Protein AF-A0AAV3QDR9-F1 (afdb_monomer_lite)

Secondary structure (DSSP, 8-state):
----------SSPPB-SS-HHHHHHHHHHHHHHTT--GGGSPPPTTS-HHHHHHHHHHHHHHHGGGB-HHHHHHTTT--SHHHHHHHHHHHHTSHHHHHHHHHHHHHH----TTS-HHHHHHHHHHHHHH-

Radius of gyration: 17.27 Å; chains: 1; bounding box: 42×50×45 Å

Structure (mmCIF, N/CA/C/O backbone):
data_AF-A0AAV3QDR9-F1
#
_entry.id   AF-A0AAV3QDR9-F1
#
loop_
_atom_site.group_PDB
_atom_site.id
_atom_site.type_symbol
_atom_site.label_atom_id
_atom_site.label_alt_id
_atom_site.label_comp_id
_atom_site.label_asym_id
_atom_site.label_entity_id
_atom_site.label_seq_id
_atom_site.pdbx_PDB_ins_code
_atom_site.Cartn_x
_atom_site.Cartn_y
_atom_site.Cartn_z
_atom_site.occupancy
_atom_site.B_iso_or_equiv
_atom_site.auth_seq_id
_atom_site.auth_comp_id
_atom_site.auth_asym_id
_atom_site.auth_atom_id
_atom_site.pdbx_PDB_model_num
ATOM 1 N N . MET A 1 1 ? -14.428 -34.886 11.632 1.00 35.09 1 MET A N 1
ATOM 2 C CA . MET A 1 1 ? -13.089 -34.434 11.200 1.00 35.09 1 MET A CA 1
ATOM 3 C C . MET A 1 1 ? -13.296 -33.454 10.056 1.00 35.09 1 MET A C 1
ATOM 5 O O . MET A 1 1 ? -13.334 -33.869 8.908 1.00 35.09 1 MET A O 1
ATOM 9 N N . ALA A 1 2 ? -13.579 -32.189 10.371 1.00 35.78 2 ALA A N 1
ATOM 10 C CA . ALA A 1 2 ? -13.691 -31.137 9.366 1.00 35.78 2 ALA A CA 1
ATOM 11 C C . ALA A 1 2 ? -12.293 -30.547 9.184 1.00 35.78 2 ALA A C 1
ATOM 13 O O . ALA A 1 2 ? -11.679 -30.122 10.163 1.00 35.78 2 ALA A O 1
ATOM 14 N N . GLY A 1 3 ? -11.769 -30.623 7.962 1.00 39.19 3 GLY A N 1
ATOM 15 C CA . GLY A 1 3 ? -10.470 -30.068 7.621 1.00 39.19 3 GLY A CA 1
ATOM 16 C C . GLY A 1 3 ? -10.500 -28.562 7.818 1.00 39.19 3 GLY A C 1
ATOM 17 O O . GLY A 1 3 ? -11.234 -27.861 7.127 1.00 39.19 3 GLY A O 1
ATOM 18 N N . SER A 1 4 ? -9.713 -28.074 8.773 1.00 39.88 4 SER A N 1
ATOM 19 C CA . SER A 1 4 ? -9.315 -26.677 8.793 1.00 39.88 4 SER A CA 1
ATOM 20 C C . SER A 1 4 ? -8.508 -26.437 7.523 1.00 39.88 4 SER A C 1
ATOM 22 O O . SER A 1 4 ? -7.346 -26.845 7.437 1.00 39.88 4 SER A O 1
ATOM 24 N N . GLU A 1 5 ? -9.139 -25.823 6.524 1.00 38.47 5 GLU A N 1
ATOM 25 C CA . GLU A 1 5 ? -8.419 -25.115 5.475 1.00 38.47 5 GLU A CA 1
ATOM 26 C C . GLU A 1 5 ? -7.402 -24.239 6.196 1.00 38.47 5 GLU A C 1
ATOM 28 O O . GLU A 1 5 ? -7.763 -23.398 7.023 1.00 38.47 5 GLU A O 1
ATOM 33 N N . GLY A 1 6 ? -6.122 -24.552 5.995 1.00 33.53 6 GLY A N 1
ATOM 34 C CA . GLY A 1 6 ? -5.039 -23.840 6.638 1.00 33.53 6 GLY A CA 1
ATOM 35 C C . GLY A 1 6 ? -5.176 -22.380 6.259 1.00 33.53 6 GLY A C 1
ATOM 36 O O . GLY A 1 6 ? -4.912 -22.013 5.115 1.00 33.53 6 GLY A O 1
ATOM 37 N N . ILE A 1 7 ? -5.618 -21.558 7.210 1.00 41.16 7 ILE A N 1
ATOM 38 C CA . ILE A 1 7 ? -5.493 -20.116 7.106 1.00 41.16 7 ILE A CA 1
ATOM 39 C C . ILE A 1 7 ? -3.992 -19.895 6.989 1.00 41.16 7 ILE A C 1
ATOM 41 O O . ILE A 1 7 ? -3.257 -20.012 7.967 1.00 41.16 7 ILE A O 1
ATOM 45 N N . VAL A 1 8 ? -3.525 -19.667 5.764 1.00 41.97 8 VAL A N 1
ATOM 46 C CA . VAL A 1 8 ? -2.181 -19.170 5.521 1.00 41.97 8 VAL A CA 1
ATOM 47 C C . VAL A 1 8 ? -2.192 -17.768 6.109 1.00 41.97 8 VAL A C 1
ATOM 49 O O . VAL A 1 8 ? -2.593 -16.808 5.454 1.00 41.97 8 VAL A O 1
ATOM 52 N N . THR A 1 9 ? -1.847 -17.656 7.389 1.00 44.69 9 THR A N 1
ATOM 53 C CA . THR A 1 9 ? -1.552 -16.380 8.018 1.00 44.69 9 THR A CA 1
ATOM 54 C C . THR A 1 9 ? -0.339 -15.828 7.290 1.00 44.69 9 THR A C 1
ATOM 56 O O . THR A 1 9 ? 0.794 -16.274 7.476 1.00 44.69 9 THR A O 1
ATOM 59 N N . LEU A 1 10 ? -0.589 -14.890 6.378 1.00 58.81 10 LEU A N 1
ATOM 60 C CA . LEU A 1 10 ? 0.459 -14.019 5.876 1.00 58.81 10 LEU A CA 1
ATOM 61 C C . LEU A 1 10 ? 1.107 -13.371 7.103 1.00 58.81 10 LEU A C 1
ATOM 63 O O . LEU A 1 10 ? 0.407 -12.900 7.996 1.00 58.81 10 LEU A O 1
ATOM 67 N N . ALA A 1 11 ? 2.439 -13.390 7.165 1.00 73.81 11 ALA A N 1
ATOM 68 C CA . ALA A 1 11 ? 3.175 -12.775 8.271 1.00 73.81 11 ALA A CA 1
ATOM 69 C C . ALA A 1 11 ? 2.935 -11.255 8.355 1.00 73.81 11 ALA A C 1
ATOM 71 O O . ALA A 1 11 ? 3.198 -10.652 9.388 1.00 73.81 11 ALA A O 1
ATOM 72 N N . VAL A 1 12 ? 2.437 -10.656 7.270 1.00 86.56 12 VAL A N 1
ATOM 73 C CA . VAL A 1 12 ? 2.037 -9.253 7.194 1.00 86.56 12 VAL A CA 1
ATOM 74 C C . VAL A 1 12 ? 0.520 -9.171 7.296 1.00 86.56 12 VAL A C 1
ATOM 76 O O . VAL A 1 12 ? -0.198 -9.843 6.549 1.00 86.56 12 VAL A O 1
ATOM 79 N N . GLU A 1 13 ? 0.040 -8.337 8.214 1.00 88.88 13 GLU A N 1
ATOM 80 C CA . GLU A 1 13 ? -1.385 -8.066 8.362 1.00 88.88 13 GLU A CA 1
ATOM 81 C C . GLU A 1 13 ? -1.969 -7.411 7.104 1.00 88.88 13 GLU A C 1
ATOM 83 O O . GLU A 1 13 ? -1.281 -6.787 6.288 1.00 88.88 13 GLU A O 1
ATOM 88 N N . LYS A 1 14 ? -3.280 -7.576 6.927 1.00 93.69 14 LYS A N 1
ATOM 89 C CA . LYS A 1 14 ? -3.991 -6.983 5.800 1.00 93.69 14 LYS A CA 1
ATOM 90 C C . LYS A 1 14 ? -4.138 -5.477 6.021 1.00 93.69 14 LYS A C 1
ATOM 92 O O . LYS A 1 14 ? -4.811 -5.076 6.960 1.00 93.69 14 LYS A O 1
ATOM 97 N N . PHE A 1 15 ? -3.596 -4.666 5.118 1.00 94.19 15 PHE A N 1
ATOM 98 C CA . PHE A 1 15 ? -3.731 -3.213 5.155 1.00 94.19 15 PHE A CA 1
ATOM 99 C C . PHE A 1 15 ? -5.141 -2.770 4.791 1.00 94.19 15 PHE A C 1
ATOM 101 O O . PHE A 1 15 ? -5.648 -3.062 3.701 1.00 94.19 15 PHE A O 1
ATOM 108 N N . ASP A 1 16 ? -5.768 -2.026 5.687 1.00 90.56 16 ASP A N 1
ATOM 109 C CA . ASP A 1 16 ? -7.122 -1.507 5.535 1.00 90.56 16 ASP A CA 1
ATOM 110 C C . ASP A 1 16 ? -7.189 0.009 5.308 1.00 90.56 16 ASP A C 1
ATOM 112 O O . ASP A 1 16 ? -8.266 0.512 4.988 1.00 90.56 16 ASP A O 1
ATOM 116 N N . GLY A 1 17 ? -6.045 0.697 5.358 1.00 89.12 17 GLY A N 1
ATOM 117 C CA . GLY A 1 17 ? -5.944 2.148 5.224 1.00 89.12 17 GLY A CA 1
ATOM 118 C C . GLY A 1 17 ? -5.428 2.851 6.480 1.00 89.12 17 GLY A C 1
ATOM 119 O O . GLY A 1 17 ? -5.136 4.042 6.411 1.00 89.12 17 GLY A O 1
ATOM 120 N N . ILE A 1 18 ? -5.291 2.135 7.600 1.00 86.94 18 ILE A N 1
ATOM 121 C CA . ILE A 1 18 ? -4.798 2.677 8.870 1.00 86.94 18 ILE A CA 1
ATOM 122 C C . ILE A 1 18 ? -3.322 2.316 9.056 1.00 86.94 18 ILE A C 1
ATOM 124 O O . ILE A 1 18 ? -2.912 1.191 8.780 1.00 86.94 18 ILE A O 1
ATOM 128 N N . ASP A 1 19 ? -2.534 3.275 9.544 1.00 87.50 19 ASP A N 1
ATOM 129 C CA . ASP A 1 19 ? -1.124 3.096 9.914 1.00 87.50 19 ASP A CA 1
ATOM 130 C C . ASP A 1 19 ? -0.264 2.562 8.760 1.00 87.50 19 ASP A C 1
ATOM 132 O O . ASP A 1 19 ? 0.480 1.580 8.851 1.00 87.50 19 ASP A O 1
ATOM 136 N N . PHE A 1 20 ? -0.395 3.233 7.614 1.00 90.94 20 PHE A N 1
ATOM 137 C CA . PHE A 1 20 ? 0.372 2.897 6.423 1.00 90.94 20 PHE A CA 1
ATOM 138 C C . PHE A 1 20 ? 1.892 2.855 6.653 1.00 90.94 20 PHE A C 1
ATOM 140 O O . PHE A 1 20 ? 2.509 1.920 6.141 1.00 90.94 20 PHE A O 1
ATOM 147 N N . PRO A 1 21 ? 2.522 3.781 7.413 1.00 90.56 21 PRO A N 1
ATOM 148 C CA . PRO A 1 21 ? 3.956 3.702 7.686 1.00 90.56 21 PRO A CA 1
ATOM 149 C C . PRO A 1 21 ? 4.360 2.379 8.345 1.00 90.56 21 PRO A C 1
ATOM 151 O O . PRO A 1 21 ? 5.333 1.756 7.914 1.00 90.56 21 PRO A O 1
ATOM 154 N N . HIS A 1 22 ? 3.591 1.911 9.335 1.00 90.06 22 HIS A N 1
ATOM 155 C CA . HIS A 1 22 ? 3.848 0.627 9.978 1.00 90.06 22 HIS A CA 1
ATOM 156 C C . HIS A 1 22 ? 3.637 -0.545 9.015 1.00 90.06 22 HIS A C 1
ATOM 158 O O . HIS A 1 22 ? 4.505 -1.413 8.894 1.00 90.06 22 HIS A O 1
ATOM 164 N N . TRP A 1 23 ? 2.515 -0.564 8.288 1.00 94.81 23 TRP A N 1
ATOM 165 C CA . TRP A 1 23 ? 2.244 -1.641 7.336 1.00 94.81 23 TRP A CA 1
ATOM 166 C C . TRP A 1 23 ? 3.318 -1.729 6.245 1.00 94.81 23 TRP A C 1
ATOM 168 O O . TRP A 1 23 ? 3.789 -2.822 5.921 1.00 94.81 23 TRP A O 1
ATOM 178 N N . LYS A 1 24 ? 3.736 -0.581 5.702 1.00 95.38 24 LYS A N 1
ATOM 179 C CA . LYS A 1 24 ? 4.782 -0.481 4.682 1.00 95.38 24 LYS A CA 1
ATOM 180 C C . LYS A 1 24 ? 6.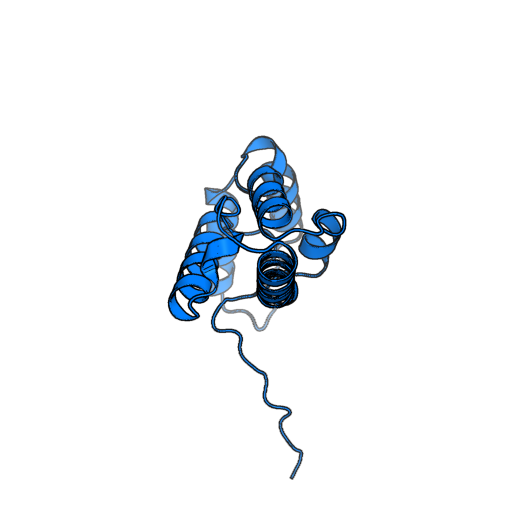097 -1.061 5.192 1.00 95.38 24 LYS A C 1
ATOM 182 O O . LYS A 1 24 ? 6.669 -1.904 4.509 1.00 95.38 24 LYS A O 1
ATOM 187 N N . MET A 1 25 ? 6.524 -0.686 6.399 1.00 94.69 25 MET A N 1
ATOM 188 C CA . MET A 1 25 ? 7.719 -1.240 7.046 1.00 94.69 25 MET A CA 1
ATOM 189 C C . MET A 1 25 ? 7.641 -2.772 7.151 1.00 94.69 25 MET A C 1
ATOM 191 O O . MET A 1 25 ? 8.538 -3.472 6.686 1.00 94.69 25 MET A O 1
ATOM 195 N N . CYS A 1 26 ? 6.535 -3.310 7.676 1.00 94.88 26 CYS A N 1
ATOM 196 C CA . CYS A 1 26 ? 6.335 -4.757 7.805 1.00 94.88 26 CYS A CA 1
ATOM 197 C C . CYS A 1 26 ? 6.351 -5.483 6.448 1.00 94.88 26 CYS A C 1
ATOM 199 O O . CYS A 1 26 ? 6.889 -6.588 6.330 1.00 94.88 26 CYS A O 1
ATOM 201 N N . MET A 1 27 ? 5.778 -4.872 5.407 1.00 95.94 27 MET A N 1
ATOM 202 C CA . MET A 1 27 ? 5.795 -5.421 4.051 1.00 95.94 27 MET A CA 1
ATOM 203 C C . MET A 1 27 ? 7.201 -5.409 3.437 1.00 95.94 27 MET A C 1
ATOM 205 O O . MET A 1 27 ? 7.615 -6.402 2.834 1.00 95.94 27 MET A O 1
ATOM 209 N N . GLU A 1 28 ? 7.946 -4.315 3.596 1.00 95.25 28 GLU A N 1
ATOM 210 C CA . GLU A 1 28 ? 9.322 -4.184 3.109 1.00 95.25 28 GLU A CA 1
ATOM 211 C C . GLU A 1 28 ? 10.246 -5.223 3.764 1.00 95.25 28 GLU A C 1
ATOM 213 O O . GLU A 1 28 ? 10.953 -5.946 3.052 1.00 95.25 28 GLU A O 1
ATOM 218 N N . ASP A 1 29 ? 10.163 -5.388 5.087 1.00 95.31 29 ASP A N 1
ATOM 219 C CA . ASP A 1 29 ? 10.915 -6.400 5.838 1.00 95.31 29 ASP A CA 1
ATOM 220 C C . ASP A 1 29 ? 10.552 -7.825 5.405 1.00 95.31 29 ASP A C 1
ATOM 222 O O . ASP A 1 29 ? 11.428 -8.678 5.205 1.00 95.31 29 ASP A O 1
ATOM 226 N N . TYR A 1 30 ? 9.261 -8.094 5.189 1.00 94.75 30 TYR A N 1
ATOM 227 C CA . TYR A 1 30 ? 8.796 -9.390 4.702 1.00 94.75 30 TYR A CA 1
ATOM 228 C C . TYR A 1 30 ? 9.363 -9.716 3.314 1.00 94.75 30 TYR A C 1
ATOM 230 O O . TYR A 1 30 ? 9.890 -10.813 3.090 1.00 94.75 30 TYR A O 1
ATOM 238 N N . LEU A 1 31 ? 9.305 -8.766 2.378 1.00 95.31 31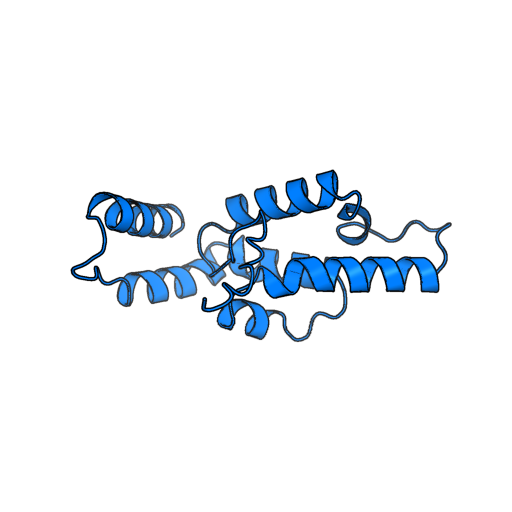 LEU A N 1
ATOM 239 C CA . LEU A 1 31 ? 9.864 -8.933 1.037 1.00 95.31 31 LEU A CA 1
ATOM 240 C C . LEU A 1 31 ? 11.384 -9.100 1.078 1.00 95.31 31 LEU A C 1
ATOM 242 O O . LEU A 1 31 ? 11.921 -9.943 0.353 1.00 95.31 31 LEU A O 1
ATOM 246 N N . TYR A 1 32 ? 12.079 -8.360 1.944 1.00 94.69 32 TYR A N 1
ATOM 247 C CA . TYR A 1 32 ? 13.516 -8.508 2.151 1.00 94.69 32 TYR A CA 1
ATOM 248 C C . TYR A 1 32 ? 13.872 -9.915 2.653 1.00 94.69 32 TYR A C 1
ATOM 250 O O . TYR A 1 32 ? 14.699 -10.597 2.041 1.00 94.69 32 TYR A O 1
ATOM 258 N N . GLY A 1 33 ? 13.174 -10.412 3.680 1.00 93.38 33 GLY A N 1
ATOM 259 C CA . GLY A 1 33 ? 13.355 -11.769 4.205 1.00 93.38 33 GLY A CA 1
ATOM 260 C C . GLY A 1 33 ? 13.092 -12.869 3.167 1.00 93.38 33 GLY A C 1
ATOM 261 O O . GLY A 1 33 ? 13.724 -13.927 3.194 1.00 93.38 33 GLY A O 1
ATOM 262 N N . LYS A 1 34 ? 12.207 -12.611 2.195 1.00 93.00 34 LYS A N 1
ATOM 263 C CA . LYS A 1 34 ? 11.924 -13.507 1.060 1.00 93.00 34 LYS A CA 1
ATOM 264 C C . LYS A 1 34 ? 12.841 -13.301 -0.152 1.00 93.00 34 LYS A C 1
ATOM 266 O O . LYS A 1 34 ? 12.708 -14.045 -1.120 1.00 93.00 34 LYS A O 1
ATOM 271 N N . LYS A 1 35 ? 13.780 -12.346 -0.111 1.00 94.31 35 LYS A N 1
ATOM 272 C CA . LYS A 1 35 ? 14.645 -11.943 -1.244 1.00 94.31 35 LYS A CA 1
ATOM 273 C C . LYS A 1 35 ? 13.853 -11.445 -2.465 1.00 94.31 35 LYS A C 1
ATOM 275 O O . LYS A 1 35 ? 14.272 -11.622 -3.608 1.00 94.31 35 LYS A O 1
ATOM 280 N N . LEU A 1 36 ? 12.708 -10.821 -2.206 1.00 95.06 36 LEU A N 1
ATOM 281 C CA . LEU A 1 36 ? 11.734 -10.324 -3.179 1.00 95.06 36 LEU A CA 1
ATOM 282 C C . LEU A 1 36 ? 11.616 -8.788 -3.171 1.00 95.06 36 LEU A C 1
ATOM 284 O O . LEU A 1 36 ? 10.669 -8.231 -3.704 1.00 95.06 36 LEU A O 1
ATOM 288 N N . ASN A 1 37 ? 12.576 -8.073 -2.590 1.00 93.56 37 ASN A N 1
ATOM 289 C CA . ASN A 1 37 ? 12.529 -6.616 -2.439 1.00 93.56 37 ASN A CA 1
ATOM 290 C C . ASN A 1 37 ? 12.948 -5.825 -3.695 1.00 93.56 37 ASN A C 1
ATOM 292 O O . ASN A 1 37 ? 12.684 -4.630 -3.773 1.00 93.56 37 ASN A O 1
ATOM 296 N N . LYS A 1 38 ? 13.607 -6.450 -4.683 1.00 94.75 38 LYS A N 1
ATOM 297 C CA . LYS A 1 38 ? 14.169 -5.722 -5.842 1.00 94.75 38 LYS A CA 1
ATOM 298 C C . LYS A 1 38 ? 13.140 -4.889 -6.629 1.00 94.75 38 LYS A C 1
ATOM 300 O O . LYS A 1 38 ? 13.472 -3.749 -6.939 1.00 94.75 38 LYS A O 1
ATOM 305 N N . PRO A 1 39 ? 11.921 -5.385 -6.927 1.00 95.69 39 PRO A N 1
ATOM 306 C CA . PRO A 1 39 ? 10.925 -4.621 -7.689 1.00 95.69 39 PRO A CA 1
ATOM 307 C C . PRO A 1 39 ? 10.333 -3.398 -6.975 1.00 95.69 39 PRO A C 1
ATOM 309 O O . PRO A 1 39 ? 9.562 -2.661 -7.585 1.00 95.69 39 PRO A O 1
ATOM 312 N N . LEU A 1 40 ? 10.683 -3.157 -5.705 1.00 94.19 40 LEU A N 1
ATOM 313 C CA . LEU A 1 40 ? 10.370 -1.896 -5.023 1.00 94.19 40 LEU A CA 1
ATOM 314 C C . LEU A 1 40 ? 11.210 -0.725 -5.568 1.00 94.19 40 LEU A C 1
ATOM 316 O O . LEU A 1 40 ? 10.808 0.430 -5.444 1.00 94.19 40 LEU A O 1
ATOM 320 N N . GLY A 1 41 ? 12.372 -1.019 -6.163 1.00 92.62 41 GLY A N 1
ATOM 321 C CA . GLY A 1 41 ? 13.275 -0.043 -6.770 1.00 92.62 41 GLY A CA 1
ATOM 322 C C . GLY A 1 41 ? 13.215 -0.022 -8.300 1.00 92.62 41 GLY A C 1
ATOM 323 O O . GLY A 1 41 ? 12.255 -0.474 -8.923 1.00 92.62 41 GLY A O 1
ATOM 324 N N . GLU A 1 42 ? 14.268 0.515 -8.915 1.00 93.25 42 GLU A N 1
ATOM 325 C CA . GLU A 1 42 ? 14.416 0.526 -10.373 1.00 93.25 42 GLU A CA 1
ATOM 326 C C . GLU A 1 42 ? 14.953 -0.802 -10.907 1.00 93.25 42 GLU A C 1
ATOM 328 O O . GLU A 1 42 ? 15.775 -1.471 -10.270 1.00 93.25 42 GLU A O 1
ATOM 333 N N . LYS A 1 43 ? 14.548 -1.143 -12.134 1.00 94.38 43 LYS A N 1
ATOM 334 C CA . LYS A 1 43 ? 15.156 -2.244 -12.879 1.00 94.38 43 LYS A CA 1
ATOM 335 C C . LYS A 1 43 ? 16.646 -1.943 -13.123 1.00 94.38 43 LYS A C 1
ATOM 337 O O . LYS A 1 43 ? 16.955 -0.912 -13.719 1.00 94.38 43 LYS A O 1
ATOM 342 N N . PRO A 1 44 ? 17.579 -2.843 -12.761 1.00 93.62 44 PRO A N 1
ATOM 343 C CA . PRO A 1 44 ? 18.983 -2.685 -13.129 1.00 93.62 44 PRO A CA 1
ATOM 344 C C . PRO A 1 44 ? 19.178 -2.754 -14.650 1.00 93.62 44 PRO A C 1
ATOM 346 O O . PRO A 1 44 ? 18.635 -3.651 -15.294 1.00 93.62 44 PRO A O 1
ATOM 349 N N . GLU A 1 45 ? 20.026 -1.888 -15.215 1.00 93.19 45 GLU A N 1
ATOM 350 C CA . GLU A 1 45 ? 20.280 -1.812 -16.669 1.00 93.19 45 GLU A CA 1
ATOM 351 C C . GLU A 1 45 ? 20.680 -3.156 -17.294 1.00 93.19 45 GLU A C 1
ATOM 353 O O . GLU A 1 45 ? 20.276 -3.489 -18.403 1.00 93.19 45 GLU A O 1
ATOM 358 N N . ARG A 1 46 ? 21.461 -3.959 -16.563 1.00 94.25 46 ARG A N 1
ATOM 359 C CA . ARG A 1 46 ? 21.980 -5.255 -17.033 1.00 94.25 46 ARG A CA 1
ATOM 360 C C . ARG A 1 46 ? 20.997 -6.417 -16.856 1.00 94.25 46 ARG A C 1
ATOM 362 O O . ARG A 1 46 ? 21.372 -7.566 -17.081 1.00 94.25 46 ARG A O 1
ATOM 369 N N . MET A 1 47 ? 19.783 -6.159 -16.373 1.00 95.12 47 MET A N 1
ATOM 370 C CA . MET A 1 47 ? 18.789 -7.198 -16.134 1.00 95.12 47 MET A CA 1
ATOM 371 C C . MET A 1 47 ? 17.936 -7.435 -17.379 1.00 95.12 47 MET A C 1
ATOM 373 O O . MET A 1 47 ? 17.488 -6.500 -18.034 1.00 95.12 47 MET A O 1
ATOM 377 N N . ASP A 1 48 ? 17.679 -8.701 -17.674 1.00 96.81 48 ASP A N 1
ATOM 378 C CA . ASP A 1 48 ? 16.764 -9.115 -18.736 1.00 96.81 48 ASP A CA 1
ATOM 379 C C . ASP A 1 48 ? 15.313 -8.686 -18.436 1.00 96.81 48 ASP A C 1
ATOM 381 O O . ASP A 1 48 ? 14.880 -8.722 -17.278 1.00 96.81 48 ASP A O 1
ATOM 385 N N . ASP A 1 49 ? 14.579 -8.264 -19.471 1.00 95.56 49 ASP A N 1
ATOM 386 C CA . ASP A 1 49 ? 13.197 -7.775 -19.357 1.00 95.56 49 ASP A CA 1
ATOM 387 C C . ASP A 1 49 ? 12.234 -8.857 -18.865 1.00 95.56 49 ASP A C 1
ATOM 389 O O . ASP A 1 49 ? 11.493 -8.625 -17.909 1.00 95.56 49 ASP A O 1
ATOM 393 N N . ASP A 1 50 ? 12.291 -10.061 -19.437 1.00 96.56 50 ASP A N 1
ATOM 394 C CA . ASP A 1 50 ? 11.390 -11.156 -19.067 1.00 96.56 50 ASP A CA 1
ATOM 395 C C . ASP A 1 50 ? 11.638 -11.619 -17.630 1.00 96.56 50 ASP A C 1
ATOM 397 O O . ASP A 1 50 ? 10.700 -11.901 -16.876 1.00 96.56 50 ASP A O 1
ATOM 401 N N . LYS A 1 51 ? 12.910 -11.685 -17.218 1.00 96.06 51 LYS A N 1
ATOM 402 C CA . LYS A 1 51 ? 13.275 -11.982 -15.827 1.00 96.06 51 LYS A CA 1
ATOM 403 C C . LYS A 1 51 ? 12.790 -10.899 -14.870 1.00 96.06 51 LYS A C 1
ATOM 405 O O . LYS A 1 51 ? 12.306 -11.241 -13.791 1.00 96.06 51 LYS A O 1
ATOM 410 N N . TRP A 1 52 ? 12.915 -9.623 -15.238 1.00 97.12 52 TRP A N 1
ATOM 411 C CA . TRP A 1 52 ? 12.411 -8.521 -14.420 1.00 97.12 52 TRP A CA 1
ATOM 412 C C . TRP A 1 52 ? 10.886 -8.563 -14.302 1.00 97.12 52 TRP A C 1
ATOM 414 O O . TRP A 1 52 ? 10.371 -8.537 -13.189 1.00 97.12 52 TRP A O 1
ATOM 424 N N . MET A 1 53 ? 10.170 -8.722 -15.418 1.00 96.81 53 MET A N 1
ATOM 425 C CA . MET A 1 53 ? 8.708 -8.791 -15.446 1.00 96.81 53 MET A CA 1
ATOM 426 C C . MET A 1 53 ? 8.175 -9.953 -14.601 1.00 96.81 53 MET A C 1
ATOM 428 O O . MET A 1 53 ? 7.225 -9.781 -13.840 1.00 96.81 53 MET A O 1
ATOM 432 N N . LYS A 1 54 ? 8.804 -11.135 -14.676 1.00 96.75 54 LYS A N 1
ATOM 433 C CA . LYS A 1 54 ? 8.434 -12.280 -13.827 1.00 96.75 54 LYS A CA 1
ATOM 434 C C . LYS A 1 54 ? 8.593 -11.965 -12.343 1.00 96.75 54 LYS A C 1
ATOM 436 O O . LYS A 1 54 ? 7.707 -12.299 -11.559 1.00 96.75 54 LYS A O 1
ATOM 441 N N . LEU A 1 55 ? 9.700 -11.323 -11.966 1.00 97.00 55 LEU A N 1
ATOM 442 C CA . LEU A 1 55 ? 9.946 -10.931 -10.581 1.00 97.00 55 LEU A CA 1
ATOM 443 C C . LEU A 1 55 ? 8.941 -9.868 -10.117 1.00 97.00 55 LEU A C 1
ATOM 445 O O . LEU A 1 55 ? 8.405 -9.974 -9.020 1.00 97.00 55 LEU A O 1
ATOM 449 N N . ASP A 1 56 ? 8.645 -8.882 -10.958 1.00 97.62 56 ASP A N 1
ATOM 450 C CA . ASP A 1 56 ? 7.695 -7.813 -10.657 1.00 97.62 56 ASP A CA 1
ATOM 451 C C . ASP A 1 56 ? 6.267 -8.350 -10.448 1.00 97.62 56 ASP A C 1
ATOM 453 O O . ASP A 1 56 ? 5.632 -8.070 -9.432 1.00 97.62 56 ASP A O 1
ATOM 457 N N . ILE A 1 57 ? 5.789 -9.227 -11.338 1.00 96.69 57 ILE A N 1
ATOM 458 C CA . ILE A 1 57 ? 4.484 -9.894 -11.189 1.00 96.69 57 ILE A CA 1
ATOM 459 C C . ILE A 1 57 ? 4.449 -10.769 -9.931 1.00 96.69 57 ILE A C 1
ATOM 461 O O . ILE A 1 57 ? 3.427 -10.821 -9.242 1.00 96.69 57 ILE A O 1
ATOM 465 N N . GLN A 1 58 ? 5.553 -11.446 -9.608 1.00 96.62 58 GLN A N 1
ATOM 466 C CA . GLN A 1 58 ? 5.648 -12.254 -8.396 1.00 96.62 58 GLN A CA 1
ATOM 467 C C . GLN A 1 58 ? 5.479 -11.398 -7.136 1.00 96.62 58 GLN A C 1
ATOM 469 O O . GLN A 1 58 ? 4.728 -11.782 -6.241 1.00 96.62 58 GLN A O 1
ATOM 474 N N . VAL A 1 59 ? 6.127 -10.234 -7.068 1.00 97.38 59 VAL A N 1
ATOM 475 C CA . VAL A 1 59 ? 6.015 -9.334 -5.911 1.00 97.38 59 VAL A CA 1
ATOM 476 C C . VAL A 1 59 ? 4.627 -8.707 -5.822 1.00 97.38 59 VAL A C 1
ATOM 478 O O . VAL A 1 59 ? 4.043 -8.678 -4.740 1.00 97.38 59 VAL A O 1
ATOM 481 N N . LEU A 1 60 ? 4.020 -8.333 -6.948 1.00 96.62 60 LEU A N 1
ATOM 482 C CA . LEU A 1 60 ? 2.608 -7.941 -6.983 1.00 96.62 60 LEU A CA 1
ATOM 483 C C . LEU A 1 60 ? 1.678 -9.031 -6.434 1.00 96.62 60 LEU A C 1
ATOM 485 O O . LEU A 1 60 ? 0.729 -8.727 -5.711 1.00 96.62 60 LEU A O 1
ATOM 489 N N . GLY A 1 61 ? 1.948 -10.298 -6.763 1.00 94.81 61 GLY A N 1
ATOM 490 C CA . GLY A 1 61 ? 1.215 -11.454 -6.246 1.00 94.81 61 GLY A CA 1
ATOM 491 C C . GLY A 1 61 ? 1.370 -11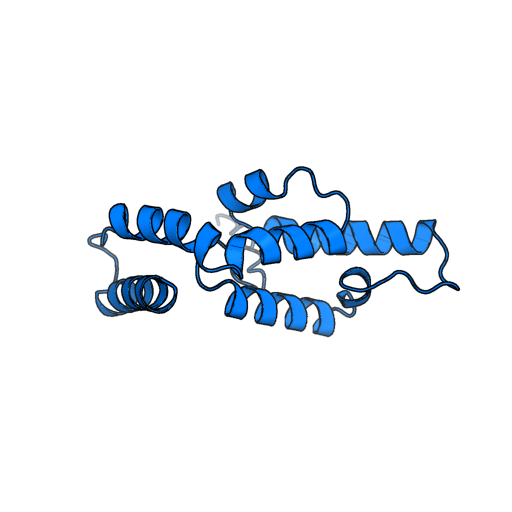.661 -4.737 1.00 94.81 61 GLY A C 1
ATOM 492 O O . GLY A 1 61 ? 0.496 -12.261 -4.117 1.00 94.81 61 GLY A O 1
ATOM 493 N N . VAL A 1 62 ? 2.439 -11.129 -4.140 1.00 94.88 62 VAL A N 1
ATOM 494 C CA . VAL A 1 62 ? 2.663 -11.126 -2.689 1.00 94.88 62 VAL A CA 1
ATOM 495 C C . VAL A 1 62 ? 1.964 -9.948 -2.013 1.00 94.88 62 VAL A C 1
ATOM 497 O O . VAL A 1 62 ? 1.353 -10.131 -0.965 1.00 94.88 62 VAL A O 1
ATOM 500 N N . ILE A 1 63 ? 2.023 -8.751 -2.602 1.00 95.38 63 ILE A N 1
ATOM 501 C CA . ILE A 1 63 ? 1.471 -7.534 -1.989 1.00 95.38 63 ILE A CA 1
ATOM 502 C C . ILE A 1 63 ? -0.060 -7.513 -2.066 1.00 95.38 63 ILE A C 1
ATOM 504 O O . ILE A 1 63 ? -0.716 -7.223 -1.069 1.00 95.38 63 ILE A O 1
ATOM 508 N N . ARG A 1 64 ? -0.658 -7.841 -3.222 1.00 95.12 64 ARG A N 1
ATOM 509 C CA . ARG A 1 64 ? -2.115 -7.709 -3.444 1.00 95.12 64 ARG A CA 1
ATOM 510 C C . ARG A 1 64 ? -2.986 -8.435 -2.403 1.00 95.12 64 ARG A C 1
ATOM 512 O O . ARG A 1 64 ? -3.957 -7.828 -1.955 1.00 95.12 64 ARG A O 1
ATOM 519 N N . PRO A 1 65 ? -2.691 -9.683 -1.987 1.00 94.19 65 PRO A N 1
ATOM 520 C CA . PRO A 1 65 ? -3.473 -10.372 -0.954 1.00 94.19 65 PRO A CA 1
ATOM 521 C C . PRO A 1 65 ? -3.409 -9.709 0.431 1.00 94.19 65 PRO A C 1
ATOM 523 O O . PRO A 1 65 ? -4.324 -9.885 1.239 1.00 94.19 65 PRO A O 1
ATOM 526 N N . CYS A 1 66 ? -2.354 -8.933 0.692 1.00 95.50 66 CYS A N 1
ATOM 527 C CA . CYS A 1 66 ? -2.138 -8.190 1.932 1.00 95.50 66 CYS A CA 1
ATOM 528 C C . CYS A 1 66 ? -2.879 -6.847 1.955 1.00 95.50 66 CYS A C 1
ATOM 530 O O . CYS A 1 66 ? -2.704 -6.075 2.889 1.00 95.50 66 CYS A O 1
ATOM 532 N N . LEU A 1 67 ? -3.705 -6.549 0.951 1.00 95.88 67 LEU A N 1
ATOM 533 C CA . LEU A 1 67 ? -4.516 -5.338 0.884 1.00 95.88 67 LEU A CA 1
ATOM 534 C C . LEU A 1 67 ? -5.995 -5.678 1.107 1.00 95.88 67 LEU A C 1
ATOM 536 O O . LEU A 1 67 ? -6.509 -6.707 0.655 1.00 95.88 67 LEU A O 1
ATOM 540 N N . SER A 1 68 ? -6.717 -4.802 1.801 1.00 94.62 68 SER A N 1
ATOM 541 C CA . SER A 1 68 ? -8.172 -4.888 1.903 1.00 94.62 68 SER A CA 1
ATOM 542 C C . SER A 1 68 ? -8.834 -4.589 0.558 1.00 94.62 68 SER A C 1
ATOM 544 O O . SER A 1 68 ? -8.265 -3.931 -0.313 1.00 94.62 68 SER A O 1
ATOM 546 N N . ARG A 1 69 ? -10.085 -5.033 0.387 1.00 93.56 69 ARG A N 1
ATOM 547 C CA . ARG A 1 69 ? -10.845 -4.834 -0.859 1.00 93.56 69 ARG A CA 1
ATOM 548 C C . ARG A 1 69 ? -10.905 -3.359 -1.281 1.00 93.56 69 ARG A C 1
ATOM 550 O O . ARG A 1 69 ? -10.789 -3.067 -2.467 1.00 93.56 69 ARG A O 1
ATOM 557 N N . ASN A 1 70 ? -11.070 -2.452 -0.318 1.00 89.75 70 ASN A N 1
ATOM 558 C CA . ASN A 1 70 ? -11.165 -1.016 -0.582 1.00 89.75 70 ASN A CA 1
ATOM 559 C C . ASN A 1 70 ? -9.824 -0.445 -1.052 1.00 89.75 70 ASN A C 1
ATOM 561 O O . ASN A 1 70 ? -9.790 0.328 -2.004 1.00 89.75 70 ASN A O 1
ATOM 565 N N . VAL A 1 71 ? -8.721 -0.874 -0.434 1.00 93.88 71 VAL A N 1
ATOM 566 C CA . VAL A 1 71 ? -7.375 -0.444 -0.830 1.00 93.88 71 VAL A CA 1
ATOM 567 C C . VAL A 1 71 ? -7.015 -0.996 -2.213 1.00 93.88 71 VAL A C 1
ATOM 569 O O . VAL A 1 71 ? -6.527 -0.250 -3.057 1.00 93.88 71 VAL A O 1
ATOM 572 N N . VAL A 1 72 ? -7.329 -2.270 -2.495 1.00 95.06 72 VAL A N 1
ATOM 573 C CA . VAL A 1 72 ? -7.116 -2.881 -3.823 1.00 95.06 72 VAL A CA 1
ATOM 574 C C . VAL A 1 72 ? -7.825 -2.090 -4.920 1.00 95.06 72 VAL A C 1
ATOM 576 O O . VAL A 1 72 ? -7.240 -1.865 -5.977 1.00 95.06 72 VAL A O 1
ATOM 579 N N . ALA A 1 73 ? -9.061 -1.641 -4.682 1.00 92.50 73 ALA A N 1
ATOM 580 C CA . ALA A 1 73 ? -9.811 -0.854 -5.659 1.00 92.50 73 ALA A CA 1
ATOM 581 C C . ALA A 1 73 ? -9.107 0.469 -6.017 1.00 92.50 73 ALA A C 1
ATOM 583 O O . ALA A 1 73 ? -9.132 0.874 -7.180 1.00 92.50 73 ALA A O 1
ATOM 584 N N . ASN A 1 74 ? -8.423 1.097 -5.055 1.00 91.00 74 ASN A N 1
ATOM 585 C CA . ASN A 1 74 ? -7.694 2.350 -5.269 1.00 91.00 74 ASN A CA 1
ATOM 586 C C . ASN A 1 74 ? -6.423 2.170 -6.117 1.00 91.00 74 ASN A C 1
ATOM 588 O O . ASN A 1 74 ? -6.025 3.099 -6.814 1.00 91.00 74 ASN A O 1
ATOM 592 N N . VAL A 1 75 ? -5.810 0.980 -6.096 1.00 94.44 75 VAL A N 1
ATOM 593 C CA . VAL A 1 75 ? -4.560 0.675 -6.823 1.00 94.44 75 VAL A CA 1
ATOM 594 C C . VAL A 1 75 ? -4.751 -0.295 -7.992 1.00 94.44 75 VAL A C 1
ATOM 596 O O . VAL A 1 75 ? -3.782 -0.788 -8.562 1.00 94.44 75 VAL A O 1
ATOM 599 N N . ALA A 1 76 ? -5.995 -0.580 -8.386 1.00 92.62 76 ALA A N 1
ATOM 600 C CA . ALA A 1 76 ? -6.316 -1.604 -9.385 1.00 92.62 76 ALA A CA 1
ATOM 601 C C . ALA A 1 76 ? -5.697 -1.349 -10.774 1.00 92.62 76 ALA A C 1
ATOM 603 O O . ALA A 1 76 ? -5.519 -2.288 -11.547 1.00 92.62 76 ALA A O 1
ATOM 604 N N . LYS A 1 77 ? -5.371 -0.090 -11.092 1.00 94.81 77 LYS A N 1
ATOM 605 C CA . LYS A 1 77 ? -4.733 0.309 -12.357 1.00 94.81 77 LYS A CA 1
ATOM 606 C C . LYS A 1 77 ? -3.227 0.041 -12.385 1.00 94.81 77 LYS A C 1
ATOM 608 O O . LYS A 1 77 ? -2.635 0.058 -13.459 1.00 94.81 77 LYS A O 1
ATOM 613 N N . GLU A 1 78 ? -2.615 -0.210 -11.231 1.00 96.44 78 GLU A N 1
ATOM 614 C CA . GLU A 1 78 ? -1.174 -0.391 -11.117 1.00 96.44 78 GLU A CA 1
ATOM 615 C C . GLU A 1 78 ? -0.770 -1.818 -11.506 1.00 96.44 78 GLU A C 1
ATOM 617 O O . GLU A 1 78 ? -1.133 -2.817 -10.867 1.00 96.44 78 GLU A O 1
ATOM 622 N N . THR A 1 79 ? 0.005 -1.911 -12.584 1.00 95.69 79 THR A N 1
ATOM 623 C CA . THR A 1 79 ? 0.488 -3.177 -13.149 1.00 95.69 79 THR A CA 1
ATOM 624 C C . THR A 1 79 ? 1.921 -3.506 -12.760 1.00 95.69 79 THR A C 1
ATOM 626 O O . THR A 1 79 ? 2.382 -4.583 -13.123 1.00 95.69 79 THR A O 1
ATOM 629 N N . THR A 1 80 ? 2.608 -2.612 -12.037 1.00 96.81 80 THR A N 1
ATOM 630 C CA . THR A 1 80 ? 3.985 -2.809 -11.559 1.00 96.81 80 THR A CA 1
A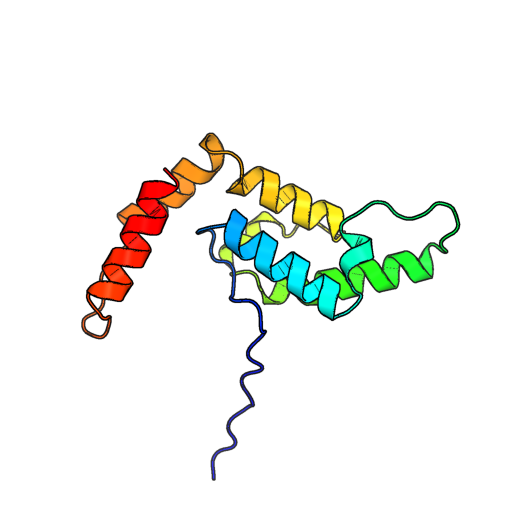TOM 631 C C . THR A 1 80 ? 4.069 -2.677 -10.045 1.00 96.81 80 THR A C 1
ATOM 633 O O . THR A 1 80 ? 3.289 -1.933 -9.444 1.00 96.81 80 THR A O 1
ATOM 636 N N . THR A 1 81 ? 5.017 -3.372 -9.412 1.00 97.69 81 THR A N 1
ATOM 637 C CA . THR A 1 81 ? 5.239 -3.289 -7.957 1.00 97.69 81 THR A CA 1
ATOM 638 C C . THR A 1 81 ? 5.534 -1.857 -7.542 1.00 97.69 81 THR A C 1
ATOM 640 O O . THR A 1 81 ? 4.903 -1.325 -6.630 1.00 97.69 81 THR A O 1
ATOM 643 N N . LYS A 1 82 ? 6.455 -1.205 -8.254 1.00 96.12 82 LYS A N 1
ATOM 644 C CA . LYS A 1 82 ? 6.829 0.184 -7.999 1.00 96.12 82 LYS A CA 1
ATOM 645 C C . LYS A 1 82 ? 5.647 1.143 -8.164 1.00 96.12 82 LYS A C 1
ATOM 647 O O . LYS A 1 82 ? 5.465 2.020 -7.323 1.00 96.12 82 LYS A O 1
ATOM 652 N N . GLY A 1 83 ? 4.836 0.974 -9.213 1.00 96.44 83 GLY A N 1
ATOM 653 C CA . GLY A 1 83 ? 3.627 1.776 -9.434 1.00 96.44 83 GLY A CA 1
ATOM 654 C C . GLY A 1 83 ? 2.617 1.618 -8.298 1.00 96.44 83 GLY A C 1
ATOM 655 O O . GLY A 1 83 ? 2.182 2.608 -7.714 1.00 96.44 83 GLY A O 1
ATOM 656 N N . MET A 1 84 ? 2.346 0.373 -7.891 1.00 96.94 84 MET A N 1
ATOM 657 C CA . MET A 1 84 ? 1.468 0.065 -6.759 1.00 96.94 84 MET A CA 1
ATOM 658 C C . MET A 1 84 ? 1.963 0.699 -5.462 1.00 96.94 84 MET A C 1
ATOM 660 O O . MET A 1 84 ? 1.189 1.348 -4.762 1.00 96.94 84 MET A O 1
ATOM 664 N N . MET A 1 85 ? 3.251 0.545 -5.156 1.00 96.19 85 MET A N 1
ATOM 665 C CA . MET A 1 85 ? 3.826 1.076 -3.925 1.00 96.19 85 MET A CA 1
ATOM 666 C C . MET A 1 85 ? 3.802 2.608 -3.916 1.00 96.19 85 MET A C 1
ATOM 668 O O . MET A 1 85 ? 3.417 3.214 -2.920 1.00 96.19 85 MET A O 1
ATOM 672 N N . LYS A 1 86 ? 4.103 3.241 -5.056 1.00 95.06 86 LYS A N 1
ATOM 673 C CA . LYS A 1 86 ? 3.987 4.692 -5.222 1.00 95.06 86 LYS A CA 1
ATOM 674 C C . LYS A 1 86 ? 2.549 5.178 -5.019 1.00 95.06 86 LYS A C 1
ATOM 676 O O . LYS A 1 86 ? 2.349 6.158 -4.309 1.00 95.06 86 LYS A O 1
ATOM 681 N N . ALA A 1 87 ? 1.562 4.506 -5.614 1.00 94.69 87 ALA A N 1
ATOM 682 C CA . ALA A 1 87 ? 0.154 4.871 -5.471 1.00 94.69 87 ALA A CA 1
ATOM 683 C C . ALA A 1 87 ? -0.316 4.771 -4.012 1.00 94.69 87 ALA A C 1
ATOM 685 O O . ALA A 1 87 ? -1.004 5.667 -3.528 1.00 94.69 87 ALA A O 1
ATOM 686 N N . LEU A 1 88 ? 0.098 3.724 -3.290 1.00 94.62 88 LEU A N 1
ATOM 687 C CA . LEU A 1 88 ? -0.176 3.593 -1.859 1.00 94.62 88 LEU A CA 1
ATOM 688 C C . LEU A 1 88 ? 0.457 4.740 -1.054 1.00 94.62 88 LEU A C 1
ATOM 690 O O . LEU A 1 88 ? -0.240 5.370 -0.262 1.00 94.62 88 LEU A O 1
ATOM 694 N N . CYS A 1 89 ? 1.729 5.075 -1.297 1.00 92.62 89 CYS A N 1
ATOM 695 C CA . CYS A 1 89 ? 2.370 6.213 -0.631 1.00 92.62 89 CYS A CA 1
ATOM 696 C C . CYS A 1 89 ? 1.639 7.534 -0.922 1.00 92.62 89 CYS A C 1
ATOM 698 O O . CYS A 1 89 ? 1.348 8.306 -0.012 1.00 92.62 89 CYS A O 1
ATOM 700 N N . ASP A 1 90 ? 1.284 7.785 -2.184 1.00 90.81 90 ASP A N 1
ATOM 701 C CA . ASP A 1 90 ? 0.582 9.006 -2.585 1.00 90.81 90 ASP A CA 1
ATOM 702 C C . ASP A 1 90 ? -0.789 9.162 -1.905 1.00 90.81 90 ASP A C 1
ATOM 704 O O . ASP A 1 90 ? -1.198 10.292 -1.629 1.00 90.81 90 ASP A O 1
ATOM 708 N N . LEU A 1 91 ? -1.484 8.050 -1.644 1.00 89.56 91 LEU A N 1
ATOM 709 C CA . LEU A 1 91 ? -2.804 8.023 -1.013 1.00 89.56 91 LEU A CA 1
ATOM 710 C C . LEU A 1 91 ? -2.745 8.115 0.516 1.00 89.56 91 LEU A C 1
ATOM 712 O O . LEU A 1 91 ? -3.588 8.790 1.104 1.00 89.56 91 LEU A O 1
ATOM 716 N N . TYR A 1 92 ? -1.782 7.436 1.144 1.00 89.19 92 TYR A N 1
ATOM 717 C CA . TYR A 1 92 ? -1.808 7.172 2.586 1.00 89.19 92 TYR A CA 1
ATOM 718 C C . TYR A 1 92 ? -0.647 7.803 3.379 1.00 89.19 92 TYR A C 1
ATOM 720 O O . TYR A 1 92 ? -0.769 7.931 4.592 1.00 89.19 92 TYR A O 1
ATOM 728 N N . GLU A 1 93 ? 0.449 8.257 2.750 1.00 84.75 93 GLU A N 1
ATOM 729 C CA . GLU A 1 93 ? 1.500 9.035 3.451 1.00 84.75 93 GLU A CA 1
ATOM 730 C C . GLU A 1 93 ? 1.197 10.536 3.486 1.00 84.75 93 GLU A C 1
ATOM 732 O O . GLU A 1 93 ? 1.721 11.256 4.334 1.00 84.75 93 GLU A O 1
ATOM 737 N N . LYS A 1 94 ? 0.369 11.042 2.563 1.00 77.75 94 LYS A N 1
ATOM 738 C CA . LYS A 1 94 ? 0.031 12.470 2.503 1.00 77.75 94 LYS A CA 1
ATOM 739 C C . LYS A 1 94 ? -1.126 12.780 3.460 1.00 77.75 94 LYS A C 1
ATOM 741 O O . LYS A 1 94 ? -2.230 12.288 3.212 1.00 77.75 94 LYS A O 1
ATOM 746 N N . PRO A 1 95 ? -0.938 13.665 4.462 1.00 66.38 95 PRO A N 1
ATOM 747 C CA . PRO A 1 95 ? -1.978 13.976 5.447 1.00 66.38 95 PRO A CA 1
ATOM 748 C C . PRO A 1 95 ? -3.289 14.434 4.798 1.00 66.38 95 PRO A C 1
ATOM 750 O O . PRO A 1 95 ? -4.364 13.959 5.125 1.00 66.38 95 PRO A O 1
ATOM 753 N N . SER A 1 96 ? -3.231 15.286 3.773 1.00 66.06 96 SER A N 1
ATOM 754 C CA . SER A 1 96 ? -4.443 15.852 3.165 1.00 66.06 96 SER A CA 1
ATOM 755 C C . SER A 1 96 ? -5.363 14.830 2.480 1.00 66.06 96 SER A C 1
ATOM 757 O O . SER A 1 96 ? -6.582 14.989 2.538 1.00 66.06 96 SER A O 1
ATOM 759 N N . ALA A 1 97 ? -4.815 13.795 1.837 1.00 63.50 97 ALA A N 1
ATOM 760 C CA . ALA A 1 97 ? -5.604 12.746 1.184 1.00 63.50 97 ALA A CA 1
ATOM 761 C C . ALA A 1 97 ? -6.066 11.681 2.189 1.00 63.50 97 ALA A C 1
ATOM 763 O O . ALA A 1 97 ? -7.209 11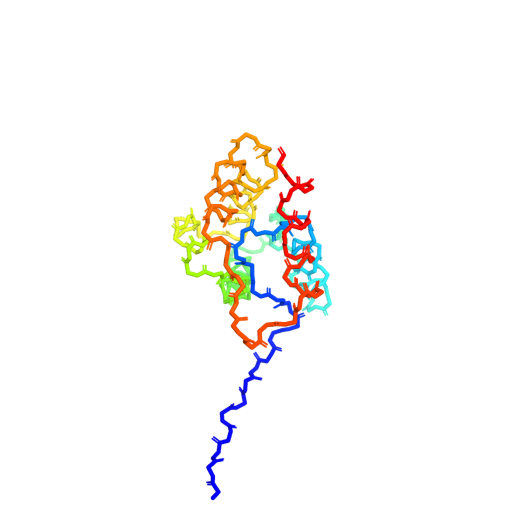.218 2.126 1.00 63.50 97 ALA A O 1
ATOM 764 N N . ASN A 1 98 ? -5.200 11.347 3.148 1.00 75.38 98 ASN A N 1
ATOM 765 C CA . AS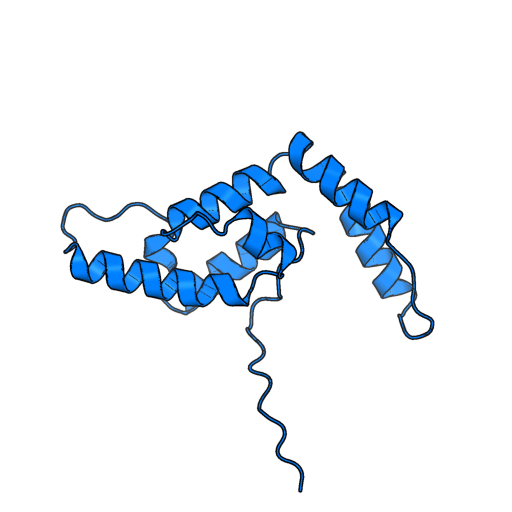N A 1 98 ? -5.493 10.350 4.165 1.00 75.38 98 ASN A CA 1
ATOM 766 C C . ASN A 1 98 ? -6.517 10.858 5.198 1.00 75.38 98 ASN A C 1
ATOM 768 O O . ASN A 1 98 ? -7.384 10.098 5.621 1.00 75.38 98 ASN A O 1
ATOM 772 N N . ASN A 1 99 ? -6.529 12.156 5.524 1.00 80.00 99 ASN A N 1
ATOM 773 C CA . ASN A 1 99 ? -7.412 12.713 6.556 1.00 80.00 99 ASN A CA 1
ATOM 774 C C . ASN A 1 99 ? -8.903 12.498 6.266 1.00 80.00 99 ASN A C 1
ATOM 776 O O . ASN A 1 99 ? -9.660 12.170 7.176 1.00 80.00 99 ASN A O 1
ATOM 780 N N . TYR A 1 100 ? -9.345 12.606 5.007 1.00 80.62 100 TYR A N 1
ATOM 781 C CA . TYR A 1 100 ? -10.736 12.290 4.648 1.00 80.62 100 TYR A CA 1
ATOM 782 C C . TYR A 1 100 ? -11.064 10.806 4.876 1.00 80.62 100 TYR A C 1
ATOM 784 O O . TYR A 1 100 ? -12.137 10.468 5.382 1.00 80.62 100 TYR A O 1
ATOM 792 N N . HIS A 1 101 ? -10.141 9.912 4.508 1.00 81.12 101 HIS A N 1
ATOM 793 C CA . HIS A 1 101 ? -10.303 8.475 4.698 1.00 81.12 101 HIS A CA 1
ATOM 794 C C . HIS A 1 101 ? -10.350 8.111 6.187 1.00 81.12 101 HIS A C 1
ATOM 796 O O . HIS A 1 101 ? -11.290 7.441 6.619 1.00 81.12 101 HIS A O 1
ATOM 802 N N . LEU A 1 102 ? -9.404 8.629 6.971 1.00 84.75 102 LEU A N 1
ATOM 803 C CA . LEU A 1 102 ? -9.322 8.446 8.417 1.00 84.75 102 LEU A CA 1
ATOM 804 C C . LEU A 1 102 ? -10.541 9.026 9.139 1.00 84.75 102 LEU A C 1
ATOM 806 O O . LEU A 1 102 ? -11.127 8.338 9.970 1.00 84.75 102 LEU A O 1
ATOM 810 N N . MET A 1 103 ? -11.009 10.225 8.768 1.00 87.88 103 MET A N 1
ATOM 811 C CA . MET A 1 103 ? -12.268 10.779 9.282 1.00 87.88 103 MET A CA 1
ATOM 812 C C . MET A 1 103 ? -13.439 9.849 8.982 1.00 87.88 103 MET A C 1
ATOM 814 O O . MET A 1 103 ? -14.249 9.577 9.865 1.00 87.88 103 MET A O 1
ATOM 818 N N . LYS A 1 104 ? -13.540 9.321 7.756 1.00 86.00 104 LYS A N 1
ATOM 819 C CA . LYS A 1 104 ? -14.609 8.382 7.406 1.00 86.00 104 LYS A CA 1
ATOM 820 C C . LYS A 1 104 ? -14.536 7.115 8.257 1.00 86.00 104 LYS A C 1
ATOM 822 O O . LYS A 1 104 ? -15.584 6.665 8.708 1.00 86.00 104 LYS A O 1
ATOM 827 N N . ILE A 1 105 ? -13.351 6.555 8.499 1.00 86.94 105 ILE A N 1
ATOM 828 C CA . ILE A 1 105 ? -13.188 5.410 9.408 1.00 86.94 105 ILE A CA 1
ATOM 829 C C . ILE A 1 105 ? -13.625 5.798 10.823 1.00 86.94 105 ILE A C 1
ATOM 831 O O . ILE A 1 105 ? -14.457 5.103 11.397 1.00 86.94 105 ILE A O 1
ATOM 835 N N . LEU A 1 106 ? -13.152 6.933 11.343 1.00 89.69 106 LEU A N 1
ATOM 836 C CA . LEU A 1 106 ? -13.483 7.436 12.676 1.00 89.69 106 LEU A CA 1
ATOM 837 C C . LEU A 1 106 ? -14.998 7.582 12.882 1.00 89.69 106 LEU A C 1
ATOM 839 O O . LEU A 1 106 ? -15.530 7.108 13.880 1.00 89.69 106 LEU A O 1
ATOM 843 N N . PHE A 1 107 ? -15.710 8.171 11.914 1.00 89.62 107 PHE A N 1
ATOM 844 C CA . PHE A 1 107 ? -17.169 8.335 11.969 1.00 89.62 107 PHE A CA 1
ATOM 845 C C . PHE A 1 107 ? -17.934 7.005 11.990 1.00 89.62 107 PHE A C 1
ATOM 847 O O . PHE A 1 107 ? -19.042 6.942 12.524 1.00 89.62 107 PHE A O 1
ATOM 854 N N . HIS A 1 108 ? -17.373 5.948 11.397 1.00 89.88 108 HIS A N 1
ATOM 855 C CA . HIS A 1 108 ? -17.994 4.622 11.362 1.00 89.88 108 HIS A CA 1
ATOM 856 C C . HIS A 1 108 ? -17.444 3.673 12.436 1.00 89.88 108 HIS A C 1
ATOM 858 O O . HIS A 1 108 ? -17.963 2.562 12.570 1.00 89.88 108 HIS A O 1
ATOM 864 N N . LEU A 1 109 ? -16.432 4.090 13.205 1.00 90.69 109 LEU A N 1
ATOM 865 C CA . LEU A 1 109 ? -15.811 3.277 14.240 1.00 90.69 109 LEU A CA 1
ATOM 866 C C . LEU A 1 109 ? -16.826 3.025 15.361 1.00 90.69 109 LEU A C 1
ATOM 868 O O . LEU A 1 109 ? -17.266 3.940 16.055 1.00 90.69 109 LEU A O 1
ATOM 872 N N . LYS A 1 110 ? -17.213 1.761 15.532 1.00 89.81 110 LYS A N 1
ATOM 873 C CA . LYS A 1 110 ? -18.136 1.315 16.578 1.00 89.81 110 LYS A CA 1
ATOM 874 C C . LYS A 1 110 ? -17.550 0.112 17.292 1.00 89.81 110 LYS A C 1
ATOM 876 O O . LYS A 1 110 ? -16.992 -0.785 16.664 1.00 89.81 110 LYS A O 1
ATOM 881 N N . MET A 1 111 ? -17.700 0.086 18.608 1.00 91.12 111 MET A N 1
ATOM 882 C CA . MET A 1 111 ? -17.318 -1.062 19.416 1.00 91.12 111 MET A CA 1
ATOM 883 C C . MET A 1 111 ? -18.386 -2.158 19.289 1.00 91.12 111 MET A C 1
ATOM 885 O O . MET A 1 111 ? -19.574 -1.881 19.441 1.00 91.12 111 MET A O 1
ATOM 889 N N . SER A 1 112 ? -17.973 -3.395 19.005 1.00 89.00 112 SER A N 1
ATOM 890 C CA . SER A 1 112 ? -18.865 -4.560 19.098 1.00 89.00 112 SER A CA 1
ATOM 891 C C . SER A 1 112 ? -18.893 -5.085 20.534 1.00 89.00 112 SER A C 1
ATOM 893 O O . SER A 1 112 ? -17.894 -4.955 21.241 1.00 89.00 112 SER A O 1
ATOM 895 N N . GLU A 1 113 ? -19.989 -5.724 20.957 1.00 83.88 113 GLU A N 1
ATOM 896 C CA . GLU A 1 113 ? -20.127 -6.276 22.320 1.00 83.88 113 GLU A CA 1
ATOM 897 C C . GLU A 1 113 ? -19.012 -7.274 22.685 1.00 83.88 113 GLU A C 1
ATOM 899 O O . GLU A 1 113 ? -18.650 -7.407 23.850 1.00 83.88 113 GLU A O 1
ATOM 904 N N . SER A 1 114 ? -18.422 -7.939 21.686 1.00 87.88 114 SER A N 1
ATOM 905 C CA . SER A 1 114 ? -17.320 -8.892 21.857 1.00 87.88 114 SER A CA 1
ATOM 906 C C . SER A 1 114 ? -15.912 -8.280 21.803 1.00 87.88 114 SER A C 1
ATOM 908 O O . SER A 1 114 ? -14.931 -8.984 22.043 1.00 87.88 114 SER A O 1
ATOM 910 N N . THR A 1 115 ? -15.766 -6.999 21.447 1.00 89.00 115 THR A N 1
ATOM 911 C CA . THR A 1 115 ? -14.449 -6.350 21.335 1.00 89.00 115 THR A CA 1
ATOM 912 C C . THR A 1 115 ? -13.953 -5.919 22.717 1.00 89.00 115 THR A C 1
ATOM 914 O O . THR A 1 115 ? -14.707 -5.374 23.511 1.00 89.00 115 THR A O 1
ATOM 917 N N . LEU A 1 116 ? -12.665 -6.104 23.019 1.00 92.69 116 LEU A N 1
ATOM 918 C CA . LEU A 1 116 ? -12.069 -5.562 24.246 1.00 92.69 116 LEU A CA 1
ATOM 919 C C . LEU A 1 116 ? -11.960 -4.032 24.164 1.00 92.69 116 LEU A C 1
ATOM 921 O O . LEU A 1 116 ? -11.458 -3.513 23.166 1.00 92.69 116 LEU A O 1
ATOM 925 N N . ILE A 1 117 ? -12.329 -3.321 25.237 1.00 91.50 117 ILE A N 1
ATOM 926 C CA . ILE A 1 117 ? -12.237 -1.847 25.319 1.00 91.50 117 ILE A CA 1
ATOM 927 C C . ILE A 1 117 ? -10.826 -1.366 24.959 1.00 91.50 117 ILE A C 1
ATOM 929 O O . ILE A 1 117 ? -10.674 -0.434 24.179 1.00 91.50 117 ILE A O 1
ATOM 933 N N . ALA A 1 118 ? -9.789 -2.040 25.466 1.00 92.06 118 ALA A N 1
ATOM 934 C CA . ALA A 1 118 ? -8.400 -1.678 25.189 1.00 92.06 118 ALA A CA 1
ATOM 935 C C . ALA A 1 118 ? -8.051 -1.739 23.691 1.00 92.06 118 ALA A C 1
ATOM 937 O O . ALA A 1 118 ? -7.373 -0.849 23.188 1.00 92.06 118 ALA A O 1
ATOM 938 N N . ARG A 1 119 ? -8.546 -2.751 22.961 1.00 88.00 119 ARG A N 1
ATOM 939 C CA . ARG A 1 119 ? -8.332 -2.848 21.509 1.00 88.00 119 ARG A CA 1
ATOM 940 C C . ARG A 1 119 ? -9.046 -1.709 20.786 1.00 88.00 119 ARG A C 1
ATOM 942 O O . ARG A 1 119 ? -8.427 -1.031 19.983 1.00 88.00 119 ARG A O 1
ATOM 949 N N . HIS A 1 120 ? -10.300 -1.446 21.146 1.00 90.06 120 HIS A N 1
ATOM 950 C CA . HIS A 1 120 ? -11.064 -0.347 20.557 1.00 90.06 120 HIS A CA 1
ATOM 951 C C . HIS A 1 120 ? -10.409 1.028 20.791 1.00 90.06 120 HIS A C 1
ATOM 953 O O . HIS A 1 120 ? -10.359 1.849 19.879 1.00 90.06 120 HIS A O 1
ATOM 959 N N . LEU A 1 121 ? -9.863 1.269 21.989 1.00 92.06 121 LEU A N 1
ATOM 960 C CA . LEU A 1 121 ? -9.123 2.495 22.299 1.00 92.06 121 LEU A CA 1
ATOM 961 C C . LEU A 1 121 ? -7.827 2.615 21.490 1.00 92.06 121 LEU A C 1
ATOM 963 O O . LEU A 1 121 ? -7.486 3.714 21.064 1.00 92.06 121 LEU A O 1
ATOM 967 N N . ASN A 1 122 ? -7.116 1.509 21.256 1.00 90.38 122 ASN A N 1
ATOM 968 C CA . ASN A 1 122 ? -5.922 1.517 20.412 1.00 90.38 122 ASN A CA 1
ATOM 969 C C . ASN A 1 122 ? -6.264 1.861 18.957 1.00 90.38 122 ASN A C 1
ATOM 971 O O . ASN A 1 122 ? -5.588 2.707 18.375 1.00 90.38 122 ASN A O 1
ATOM 975 N N . ASP A 1 123 ? -7.333 1.278 18.404 1.00 89.00 123 ASP A N 1
ATOM 976 C CA . ASP A 1 123 ? -7.806 1.585 17.048 1.00 89.00 123 ASP A CA 1
ATOM 977 C C . ASP A 1 123 ? -8.179 3.074 16.931 1.00 89.00 123 ASP A C 1
ATOM 979 O O . ASP A 1 123 ? -7.734 3.767 16.015 1.00 89.00 123 ASP A O 1
ATOM 983 N N . PHE A 1 124 ? -8.929 3.599 17.910 1.00 90.44 124 PHE A N 1
ATOM 984 C CA . PHE A 1 124 ? -9.287 5.018 17.984 1.00 90.44 124 PHE A CA 1
ATOM 985 C C . PHE A 1 124 ? -8.049 5.923 18.052 1.00 90.44 124 PHE A C 1
ATOM 987 O O . PHE A 1 124 ? -7.930 6.866 17.271 1.00 90.44 124 PHE A O 1
ATOM 994 N N . ASN A 1 125 ? -7.107 5.628 18.952 1.00 89.81 125 ASN A N 1
ATOM 995 C CA . ASN A 1 125 ? -5.890 6.420 19.122 1.00 89.81 125 ASN A CA 1
ATOM 996 C C . ASN A 1 125 ? -5.007 6.381 17.872 1.00 89.81 125 ASN A C 1
ATOM 998 O O . ASN A 1 125 ? -4.423 7.400 17.513 1.00 89.81 125 ASN A O 1
ATOM 1002 N N . SER A 1 126 ? -4.929 5.234 17.192 1.00 87.31 126 SER A N 1
ATOM 1003 C CA . SER A 1 126 ? -4.186 5.106 15.937 1.00 87.31 126 SER A CA 1
ATOM 1004 C C . SER A 1 126 ? -4.748 6.036 14.860 1.00 87.31 126 SER A C 1
ATOM 1006 O O . SER A 1 126 ? -3.981 6.735 14.201 1.00 87.31 126 SER A O 1
ATOM 1008 N N . ILE A 1 127 ? -6.079 6.121 14.735 1.00 87.38 127 ILE A N 1
ATOM 1009 C CA . ILE A 1 127 ? -6.743 7.019 13.780 1.00 87.38 127 ILE A CA 1
ATOM 1010 C C . ILE A 1 127 ? -6.528 8.491 14.157 1.00 87.38 127 ILE A C 1
ATOM 1012 O O . ILE A 1 127 ? -6.177 9.289 13.293 1.00 87.38 127 ILE A O 1
ATOM 1016 N N . ILE A 1 128 ? -6.712 8.859 15.432 1.00 88.25 128 ILE A N 1
ATOM 1017 C CA . ILE A 1 128 ? -6.545 10.246 15.900 1.00 88.25 128 ILE A CA 1
ATOM 1018 C C . ILE A 1 128 ? -5.104 10.735 15.737 1.00 88.25 128 ILE A C 1
ATOM 1020 O O . ILE A 1 128 ? -4.903 11.869 15.327 1.00 88.25 128 ILE A O 1
ATOM 1024 N N . ASN A 1 129 ? -4.104 9.895 16.011 1.00 86.50 129 ASN A N 1
ATOM 1025 C CA . ASN A 1 129 ? -2.695 10.277 15.869 1.00 86.50 129 ASN A CA 1
ATOM 1026 C C . ASN A 1 129 ? -2.255 10.468 14.407 1.00 86.50 129 ASN A C 1
ATOM 1028 O O . ASN A 1 129 ? -1.190 11.033 14.166 1.00 86.50 129 ASN A O 1
ATOM 1032 N N . GLN A 1 130 ? -3.037 9.968 13.447 1.00 80.50 130 GLN A N 1
ATOM 1033 C CA . GLN A 1 130 ? -2.768 10.095 12.013 1.00 80.50 130 GLN A CA 1
ATOM 1034 C C . GLN A 1 130 ? -3.563 11.224 11.334 1.00 80.50 130 GLN A C 1
ATOM 1036 O O . GLN A 1 130 ? -3.301 11.502 10.164 1.00 80.50 130 GLN A O 1
ATOM 1041 N N . LEU A 1 131 ? -4.523 11.842 12.035 1.00 82.75 131 LEU A N 1
ATOM 1042 C CA . LEU A 1 131 ? -5.329 12.976 11.560 1.00 82.75 131 LEU A CA 1
ATOM 1043 C C . LEU A 1 131 ? -4.628 14.321 11.788 1.00 82.75 131 LEU A C 1
ATOM 1045 O O . LEU A 1 131 ? -4.704 15.167 10.861 1.00 82.75 131 LEU A O 1
#

pLDDT: mean 87.31, std 14.78, range [33.53, 97.69]

Foldseek 3Di:
DDDDPPPPPDQQAADEQFPLVVSVVSLCVSCVVVVLNVQLDDDDPPDDPVVSLVSFVVSVVSVLVSYDPVLCVQQVPDSGPNSSVVSSCVQRVDLVNSLVVLVVCLVVLDDDPPDDPVVSVVSNVRSVVSD

Sequence (131 aa):
MAGSEGIVTLAVEKFDGIDFPHWKMCMEDYLYGKKLNKPLGEKPERMDDDKWMKLDIQVLGVIRPCLSRNVVANVAKETTTKGMMKALCDLYEKPSANNYHLMKILFHLKMSESTLIARHLNDFNSIINQL

Organism: Lithospermum erythrorhizon (NCBI:txid34254)

InterPro domains:
  IPR061502 Copia/RE1/RE2-like, N-terminal domain [PF14223] (27-131)